Protein AF-A0A2R6ALT0-F1 (afdb_monomer)

InterPro domains:
  IPR002028 Tryptophan synthase, alpha chain [PF00290] (10-56)
  IPR002028 Tryptophan synthase, alpha c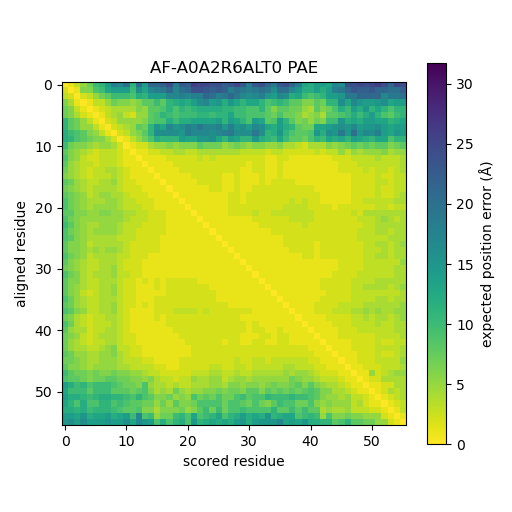hain [PTHR43406] (10-56)
  IPR011060 Ribulose-phosphate binding barrel [SSF51366] (6-56)
  IPR013785 Aldolase-type TIM barrel [G3DSA:3.20.20.70] (1-56)
  IPR018204 Tryptophan synthase, alpha chain, active site [PS00167] (42-55)

pLDDT: mean 90.03, std 11.11, range [52.72, 98.44]

Mean predicted aligned error: 4.9 Å

Sequence (56 aa):
MSARIFSGSNHPLIAYLMAGYPTLNRSLEAAEIVFKAGADALELGVPFSDPLADGP

Foldseek 3Di:
DDCVLVPDPDDAAEAEDEQQVPHNVVSVVVVVVVVVVPHSYYDYHYDDPCCPPDDD

Solvent-accessible surface area (backbone atoms only — not comparable to full-atom values): 3649 Å² total; per-residue (Å²): 135,74,68,70,71,68,69,56,97,62,83,70,43,70,44,78,47,54,58,44,46,95,36,60,70,53,25,52,52,48,56,54,48,44,47,77,73,62,37,73,44,77,47,72,41,77,84,63,96,74,59,85,88,58,83,133

Nearest PDB structures (foldseek):
  6wdu-assembly1_A  TM=8.847E-01  e=2.842E-04  Salmonella enterica subsp. enterica serovar Typhimurium str. LT2
  6xin-assembly1_A-2  TM=8.843E-01  e=2.842E-04  Salmonella enterica subsp. enterica serovar Typhimurium
  7k0b-assembly1_A  TM=8.893E-01  e=4.356E-04  Salmonella enterica subsp. enterica serovar Typhimurium str. LT2
  1k7x-assembly1_A  TM=8.832E-01  e=5.023E-04  Salmonella enterica subsp. enterica serovar Typhimurium
  8b06-assembly1_A  TM=8.895E-01  e=2.239E-03  Salmonella enterica subsp. enterica serovar Typhimurium

Secondary structure (DSSP, 8-state):
--GGGGSSSS---EEEEETTSS-HHHHHHHHHHHHHTT-SEEEEEPP-S--TTS--

Structure (mmCIF, N/CA/C/O backbone):
data_AF-A0A2R6ALT0-F1
#
_entry.id   AF-A0A2R6ALT0-F1
#
loop_
_atom_site.group_PDB
_atom_site.id
_atom_site.type_symbol
_atom_site.label_atom_id
_atom_site.label_alt_id
_atom_site.label_comp_id
_atom_site.label_asym_id
_atom_site.label_entity_id
_atom_site.label_seq_id
_atom_site.pdbx_PDB_ins_code
_atom_site.Cartn_x
_atom_site.Cartn_y
_atom_site.Cartn_z
_atom_site.occupancy
_atom_site.B_iso_or_equiv
_atom_site.auth_seq_id
_atom_site.auth_comp_id
_atom_site.auth_asym_id
_atom_site.auth_atom_id
_atom_site.pdbx_PDB_model_num
ATOM 1 N N . MET A 1 1 ? -2.988 15.134 2.843 1.00 53.06 1 MET A N 1
ATOM 2 C CA . MET A 1 1 ? -3.394 14.075 3.792 1.00 53.06 1 MET A CA 1
ATOM 3 C C . MET A 1 1 ? -4.548 14.625 4.626 1.00 53.06 1 MET A C 1
ATOM 5 O O . MET A 1 1 ? -4.365 15.644 5.278 1.00 53.06 1 MET A O 1
ATOM 9 N N . SER A 1 2 ? -5.764 14.087 4.493 1.00 52.72 2 SER A N 1
ATOM 10 C CA . SER A 1 2 ? -6.944 14.630 5.187 1.00 52.72 2 SER A CA 1
ATOM 11 C C . SER A 1 2 ? -7.000 14.072 6.608 1.00 52.72 2 SER A C 1
ATOM 13 O O . SER A 1 2 ? -7.164 12.869 6.779 1.00 52.72 2 SER A O 1
ATOM 15 N N . ALA A 1 3 ? -6.909 14.931 7.627 1.00 63.56 3 ALA A N 1
ATOM 16 C CA . ALA A 1 3 ? -7.014 14.534 9.037 1.00 63.56 3 ALA A CA 1
ATOM 17 C C . ALA A 1 3 ? -8.371 13.886 9.403 1.00 63.56 3 ALA A C 1
ATOM 19 O O . ALA A 1 3 ? -8.522 13.348 10.495 1.00 63.56 3 ALA A O 1
ATOM 20 N N . ARG A 1 4 ? -9.351 13.896 8.484 1.00 73.88 4 ARG A N 1
ATOM 21 C CA . ARG A 1 4 ? -10.680 13.290 8.662 1.00 73.88 4 ARG A CA 1
ATOM 22 C C . ARG A 1 4 ? -10.643 11.787 8.937 1.00 73.88 4 ARG A C 1
ATOM 24 O O . ARG A 1 4 ? -11.525 11.292 9.623 1.00 73.88 4 ARG A O 1
ATOM 31 N N . ILE A 1 5 ? -9.640 11.071 8.428 1.00 78.44 5 ILE A N 1
ATOM 32 C CA . ILE A 1 5 ? -9.527 9.618 8.640 1.00 78.44 5 ILE A CA 1
ATOM 33 C C . ILE A 1 5 ? -9.259 9.306 10.127 1.00 78.44 5 ILE A C 1
ATOM 35 O O . ILE A 1 5 ? -9.657 8.266 10.632 1.00 78.44 5 ILE A O 1
ATOM 39 N N . PHE A 1 6 ? -8.667 10.258 10.858 1.00 78.62 6 PHE A N 1
ATOM 40 C CA . PHE A 1 6 ? -8.325 10.133 12.277 1.00 78.62 6 PHE A CA 1
ATOM 41 C C . PHE A 1 6 ? -9.284 10.891 13.210 1.00 78.62 6 PHE A C 1
ATOM 43 O O . PHE A 1 6 ? -9.048 10.944 14.412 1.00 78.62 6 PHE A O 1
ATOM 50 N N . SER A 1 7 ? -10.343 11.524 12.687 1.00 77.06 7 SER A N 1
ATOM 51 C CA . SER A 1 7 ? -11.222 12.389 13.493 1.00 77.06 7 SER A CA 1
ATOM 52 C C . SER A 1 7 ? -12.369 11.655 14.198 1.00 77.06 7 SER A C 1
ATOM 54 O O . SER A 1 7 ? -13.142 12.291 14.909 1.00 77.06 7 SER A O 1
ATOM 56 N N . GLY A 1 8 ? -12.535 10.352 13.961 1.00 75.12 8 GLY A N 1
ATOM 57 C CA . GLY A 1 8 ? -13.549 9.518 14.615 1.00 75.12 8 GLY A CA 1
ATOM 58 C C . GLY A 1 8 ? -13.002 8.743 15.817 1.00 75.12 8 GLY A C 1
ATOM 59 O O . GLY A 1 8 ? -11.805 8.733 16.073 1.00 75.12 8 GLY A O 1
ATOM 60 N N . SER A 1 9 ? -13.880 8.034 16.531 1.00 70.44 9 SER A N 1
ATOM 61 C CA . SER A 1 9 ? -13.503 7.090 17.598 1.00 70.44 9 SER A CA 1
ATOM 62 C C . SER A 1 9 ? -12.996 5.736 17.076 1.00 70.44 9 SER A C 1
ATOM 64 O O . SER A 1 9 ? -12.773 4.826 17.870 1.00 70.44 9 SER A O 1
ATOM 66 N N . ASN A 1 10 ? -12.875 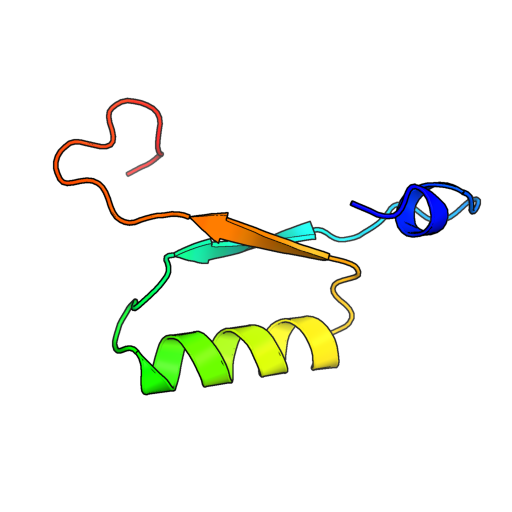5.575 15.755 1.00 79.44 10 ASN A N 1
ATOM 67 C CA . ASN A 1 10 ? -12.384 4.353 15.123 1.00 79.44 10 ASN A CA 1
ATOM 68 C C . ASN A 1 10 ? -10.856 4.371 15.028 1.00 79.44 10 ASN A C 1
ATOM 70 O O . ASN A 1 10 ? -10.253 5.410 14.766 1.00 79.44 10 ASN A O 1
ATOM 74 N N . HIS A 1 11 ? -10.245 3.198 15.185 1.00 88.06 11 HIS A N 1
ATOM 75 C CA . HIS A 1 11 ? -8.837 2.985 14.865 1.00 88.06 11 HIS A CA 1
ATOM 76 C C . HIS A 1 11 ? -8.713 2.717 13.360 1.00 88.06 11 HIS A C 1
ATOM 78 O O . HIS A 1 11 ? -9.264 1.713 12.906 1.00 88.06 11 HIS A O 1
ATOM 84 N N . PRO A 1 12 ? -8.040 3.583 12.584 1.00 92.00 12 PRO A N 1
ATOM 85 C CA . PRO A 1 12 ? -7.945 3.392 11.146 1.00 92.00 12 PRO A CA 1
ATOM 86 C C . PRO A 1 12 ? -7.017 2.228 10.800 1.00 92.00 12 PRO A C 1
ATOM 88 O O . PRO A 1 12 ? -5.939 2.080 11.383 1.00 92.00 12 PRO A O 1
ATOM 91 N N . LEU A 1 13 ? -7.418 1.435 9.812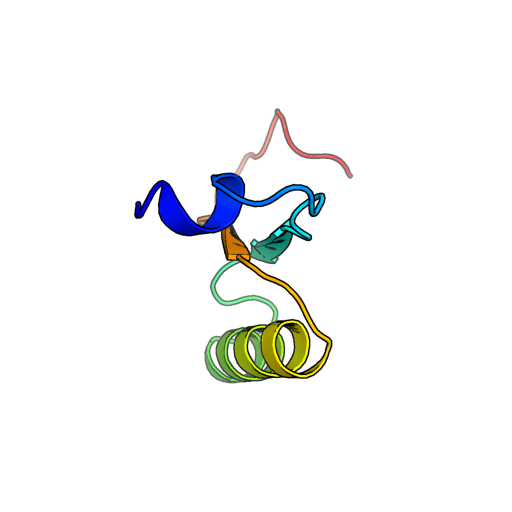 1.00 93.62 13 LEU A N 1
ATOM 92 C CA . LEU A 1 13 ? -6.594 0.399 9.209 1.00 93.62 13 LEU A CA 1
ATOM 93 C C . LEU A 1 13 ? -5.785 0.998 8.054 1.00 93.62 13 LEU A C 1
ATOM 95 O O . LEU A 1 13 ? -6.344 1.426 7.043 1.00 93.62 13 LEU A O 1
ATOM 99 N N . ILE A 1 14 ? -4.461 0.996 8.193 1.00 95.25 14 ILE A N 1
ATOM 100 C CA . ILE A 1 14 ? -3.536 1.457 7.155 1.00 95.25 14 ILE A CA 1
ATOM 101 C C . ILE A 1 14 ? -2.846 0.231 6.562 1.00 95.25 14 ILE A C 1
ATOM 103 O O . ILE A 1 14 ? -2.061 -0.431 7.238 1.00 95.25 14 ILE A O 1
ATOM 107 N N . ALA A 1 15 ? -3.168 -0.097 5.312 1.00 96.69 15 ALA A N 1
ATOM 108 C CA . ALA A 1 15 ? -2.479 -1.157 4.582 1.00 96.69 15 ALA A CA 1
ATOM 109 C C . ALA A 1 15 ? -1.166 -0.621 3.997 1.00 96.69 15 ALA A C 1
ATOM 111 O O . ALA A 1 15 ? -1.118 0.533 3.584 1.00 96.69 15 ALA A O 1
ATOM 112 N N . TYR A 1 16 ? -0.134 -1.459 3.908 1.00 96.12 16 TYR A N 1
ATOM 113 C CA . TYR A 1 16 ? 1.115 -1.144 3.210 1.00 96.12 16 TYR A CA 1
ATOM 114 C C . TYR A 1 16 ? 1.232 -1.976 1.930 1.00 96.12 16 TYR A C 1
ATOM 116 O O . TYR A 1 16 ? 1.006 -3.187 1.964 1.00 96.12 16 TYR A O 1
ATOM 124 N N . LEU A 1 17 ? 1.609 -1.345 0.814 1.00 97.31 17 LEU A N 1
ATOM 125 C CA . LEU A 1 17 ? 1.958 -2.020 -0.440 1.0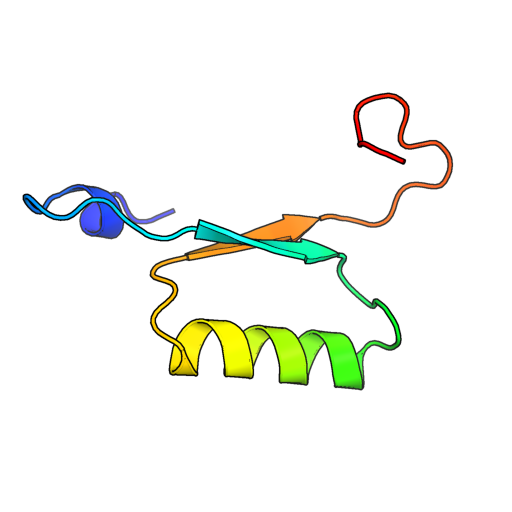0 97.31 17 LEU A CA 1
ATOM 126 C C . LEU A 1 17 ? 3.216 -1.398 -1.052 1.00 97.31 17 LEU A C 1
ATOM 128 O O . LEU A 1 17 ? 3.392 -0.183 -1.022 1.00 97.31 17 LEU A O 1
ATOM 132 N N . MET A 1 18 ? 4.050 -2.217 -1.695 1.00 96.88 18 MET A N 1
ATOM 133 C CA . MET A 1 18 ? 5.166 -1.729 -2.508 1.00 96.88 18 MET A CA 1
ATOM 134 C C . MET A 1 18 ? 4.678 -1.356 -3.914 1.00 96.88 18 MET A C 1
ATOM 136 O O . MET A 1 18 ? 4.070 -2.178 -4.612 1.00 96.88 18 MET A O 1
ATOM 140 N N . ALA A 1 19 ? 4.955 -0.129 -4.356 1.00 97.06 19 ALA A N 1
ATOM 141 C CA . ALA A 1 19 ? 4.556 0.333 -5.679 1.00 97.06 19 ALA A CA 1
ATOM 142 C C . ALA A 1 19 ? 5.205 -0.513 -6.782 1.00 97.06 19 ALA A C 1
ATOM 144 O O . ALA A 1 19 ? 6.416 -0.727 -6.806 1.00 97.06 19 ALA A O 1
ATOM 145 N N . GLY A 1 20 ? 4.389 -0.976 -7.728 1.00 97.00 20 GLY A N 1
ATOM 146 C CA . GLY A 1 20 ? 4.862 -1.721 -8.894 1.00 97.00 20 GLY A CA 1
ATOM 147 C C . GLY A 1 20 ? 5.149 -3.204 -8.649 1.00 97.00 20 GLY A C 1
ATOM 148 O O . GLY A 1 20 ? 5.431 -3.908 -9.617 1.00 97.00 20 GLY A O 1
ATOM 149 N N . TYR A 1 21 ? 5.026 -3.707 -7.415 1.00 96.06 21 TYR A N 1
ATOM 150 C CA . TYR A 1 21 ? 5.199 -5.129 -7.113 1.00 96.06 21 TYR A CA 1
ATOM 151 C C . TYR A 1 21 ? 3.871 -5.911 -7.203 1.00 96.06 21 TYR A C 1
ATOM 153 O O . TYR A 1 21 ? 2.839 -5.420 -6.745 1.00 96.06 21 TYR A O 1
ATOM 161 N N . PRO A 1 22 ? 3.856 -7.143 -7.754 1.00 96.31 22 PRO A N 1
ATOM 162 C 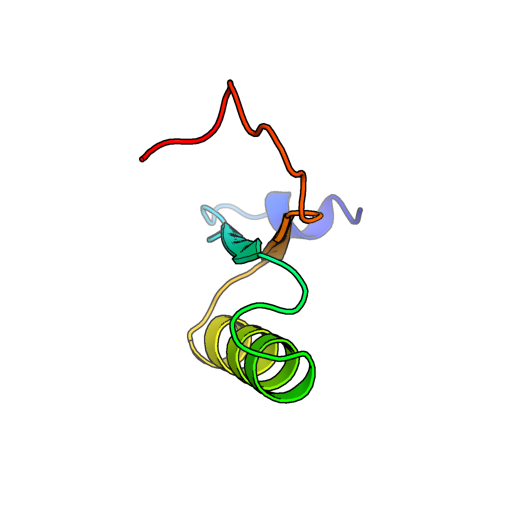CA . PRO A 1 22 ? 4.910 -7.754 -8.572 1.00 96.31 22 PRO A CA 1
ATOM 163 C C . PRO A 1 22 ? 4.967 -7.175 -9.998 1.00 96.31 22 PRO A C 1
ATOM 165 O O . PRO A 1 22 ? 5.946 -7.366 -10.709 1.00 96.31 22 PRO A O 1
ATOM 168 N N . THR A 1 23 ? 3.907 -6.490 -10.433 1.00 97.81 23 THR A N 1
ATOM 169 C CA . THR A 1 23 ? 3.865 -5.694 -11.669 1.00 97.81 23 THR A CA 1
ATOM 170 C C . THR A 1 23 ? 3.019 -4.450 -11.421 1.00 97.81 23 THR A C 1
ATOM 172 O O . THR A 1 23 ? 2.204 -4.441 -10.497 1.00 97.81 23 THR A O 1
ATOM 175 N N . LEU A 1 24 ? 3.129 -3.433 -12.281 1.00 97.06 24 LEU A N 1
ATOM 176 C CA . LEU A 1 24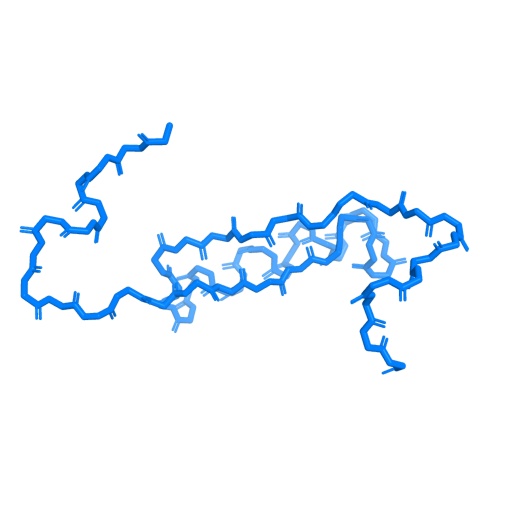 ? 2.310 -2.221 -12.169 1.00 97.06 24 LEU A CA 1
ATOM 177 C C . LEU A 1 24 ? 0.805 -2.534 -12.115 1.00 97.06 24 LEU A C 1
ATOM 179 O O . LEU A 1 24 ? 0.110 -2.054 -11.226 1.00 97.06 24 LEU A O 1
ATOM 183 N N . ASN A 1 25 ? 0.315 -3.405 -13.002 1.00 98.31 25 ASN A N 1
ATOM 184 C CA . ASN A 1 25 ? -1.105 -3.765 -13.043 1.00 98.31 25 ASN A CA 1
ATOM 185 C C . ASN A 1 25 ? -1.555 -4.503 -11.776 1.00 98.31 25 ASN A C 1
ATOM 187 O O . ASN A 1 25 ? -2.622 -4.215 -11.244 1.00 98.31 25 ASN A O 1
ATOM 191 N N . ARG A 1 26 ? -0.735 -5.432 -11.265 1.00 98.12 26 ARG A N 1
ATOM 192 C CA . ARG A 1 26 ? -1.063 -6.170 -10.034 1.00 98.12 26 ARG A CA 1
ATOM 193 C C . ARG A 1 26 ? -0.977 -5.292 -8.787 1.00 98.12 26 ARG A C 1
ATOM 195 O O . ARG A 1 26 ? -1.764 -5.487 -7.871 1.00 98.12 26 ARG A O 1
ATOM 202 N N . SER A 1 27 ? -0.077 -4.310 -8.770 1.00 97.69 27 SER A N 1
ATOM 203 C CA . SER A 1 27 ? 0.022 -3.320 -7.693 1.00 97.69 27 SER A CA 1
ATOM 204 C C . SER A 1 27 ? -1.249 -2.461 -7.608 1.00 97.69 27 SER A C 1
ATOM 206 O O . SER A 1 27 ? -1.777 -2.254 -6.517 1.00 97.69 27 SER A O 1
ATOM 208 N N . LEU A 1 28 ? -1.801 -2.043 -8.754 1.00 97.94 28 LEU A N 1
ATOM 209 C CA . LEU A 1 28 ? -3.076 -1.317 -8.815 1.00 97.94 28 LEU A CA 1
ATOM 210 C C . LEU A 1 28 ? -4.259 -2.181 -8.358 1.00 97.94 28 LEU A C 1
ATOM 212 O O . LEU A 1 28 ? -5.069 -1.738 -7.547 1.00 97.94 28 LEU A O 1
ATOM 216 N N . GLU A 1 29 ? -4.334 -3.428 -8.826 1.00 98.44 29 GLU A N 1
ATOM 217 C CA . GLU A 1 29 ? -5.373 -4.374 -8.403 1.00 98.44 29 GLU A CA 1
ATOM 218 C C . GLU A 1 29 ? -5.314 -4.638 -6.889 1.00 98.44 29 GLU A C 1
ATOM 220 O O . GLU A 1 29 ? -6.343 -4.622 -6.215 1.00 98.44 29 GLU A O 1
ATOM 225 N N . ALA A 1 30 ? -4.112 -4.812 -6.332 1.00 98.19 30 ALA A N 1
ATOM 226 C CA . ALA A 1 30 ? -3.914 -4.980 -4.897 1.00 98.19 30 ALA A CA 1
ATOM 227 C C . ALA A 1 30 ? -4.384 -3.749 -4.107 1.00 98.19 30 ALA A C 1
ATOM 229 O O . ALA A 1 30 ? -5.075 -3.909 -3.101 1.00 98.19 30 ALA A O 1
ATOM 230 N N . ALA A 1 31 ? -4.074 -2.536 -4.582 1.00 97.88 31 ALA A N 1
ATOM 231 C CA . ALA A 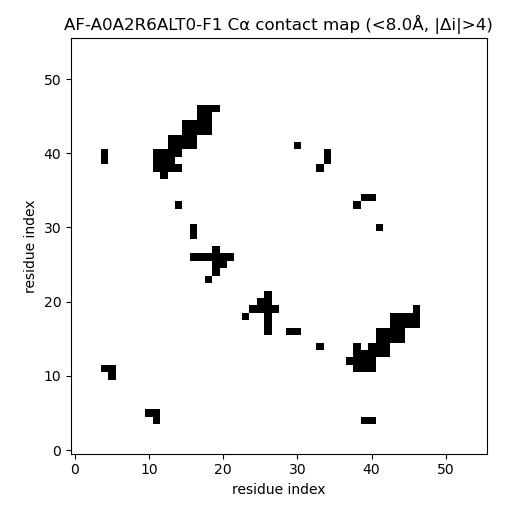1 31 ? -4.548 -1.296 -3.968 1.00 97.88 31 ALA A CA 1
ATOM 232 C C . ALA A 1 31 ? -6.086 -1.233 -3.929 1.00 97.88 31 ALA A C 1
ATOM 234 O O . ALA A 1 31 ? -6.669 -0.902 -2.899 1.00 97.88 31 ALA A O 1
ATOM 235 N N . GLU A 1 32 ? -6.768 -1.617 -5.011 1.00 98.06 32 GLU A N 1
ATOM 236 C CA . GLU A 1 32 ? -8.232 -1.691 -5.006 1.00 98.06 32 GLU A CA 1
ATOM 237 C C . GLU A 1 32 ? -8.776 -2.737 -4.028 1.00 98.06 32 GLU A C 1
ATOM 239 O O . GLU A 1 32 ? -9.786 -2.498 -3.363 1.00 98.06 32 GLU A O 1
ATOM 244 N N . ILE A 1 33 ? -8.139 -3.909 -3.957 1.00 98.12 33 ILE A N 1
ATOM 245 C CA . ILE A 1 33 ? -8.568 -5.006 -3.085 1.00 98.12 33 ILE A CA 1
ATOM 246 C C . ILE A 1 33 ? -8.478 -4.595 -1.616 1.00 98.12 33 ILE A C 1
ATOM 248 O O . ILE A 1 33 ? -9.429 -4.838 -0.876 1.00 98.12 33 ILE A O 1
ATOM 252 N N . VAL A 1 34 ? -7.390 -3.946 -1.187 1.00 97.56 34 VAL A N 1
ATOM 253 C CA . VAL A 1 34 ? -7.241 -3.550 0.225 1.00 97.56 34 VAL A CA 1
ATOM 254 C C . VAL A 1 34 ? -8.291 -2.523 0.650 1.00 97.56 34 VAL A C 1
ATOM 256 O O . VAL A 1 34 ? -8.845 -2.643 1.741 1.00 97.56 34 VAL A O 1
ATOM 259 N N . PHE A 1 35 ? -8.661 -1.580 -0.223 1.00 96.94 35 PHE A N 1
ATOM 260 C CA . PHE A 1 35 ? -9.769 -0.660 0.056 1.00 96.94 35 PHE A CA 1
ATOM 261 C C . PHE A 1 35 ? -11.122 -1.380 0.097 1.00 96.94 35 PHE A C 1
ATOM 263 O O . PHE A 1 35 ? -11.914 -1.141 1.005 1.00 96.94 35 PHE A O 1
ATOM 270 N N . LYS A 1 36 ? -11.383 -2.316 -0.830 1.00 97.94 36 LYS A N 1
ATOM 271 C CA . LYS A 1 36 ? -12.600 -3.156 -0.801 1.00 97.94 36 LYS A CA 1
ATOM 272 C C . LYS A 1 36 ? -12.673 -4.029 0.460 1.00 97.94 36 LYS A C 1
ATOM 274 O O . LYS A 1 36 ? -13.770 -4.332 0.918 1.00 97.94 36 LYS A O 1
ATOM 279 N N . ALA A 1 37 ? -11.526 -4.407 1.023 1.00 97.00 37 ALA A N 1
ATOM 280 C CA . ALA A 1 37 ? -11.413 -5.164 2.267 1.00 97.00 37 ALA A CA 1
ATOM 281 C C . ALA A 1 37 ? -11.549 -4.303 3.539 1.00 97.00 37 ALA A C 1
ATOM 283 O O . ALA A 1 37 ? -11.578 -4.858 4.635 1.00 97.00 37 ALA A O 1
ATOM 284 N N . GLY A 1 38 ? -11.664 -2.976 3.407 1.00 94.56 38 GLY A N 1
ATOM 285 C CA . GLY A 1 38 ? -11.917 -2.067 4.525 1.00 94.56 38 GLY A CA 1
ATOM 286 C C . GLY A 1 38 ? -10.693 -1.324 5.061 1.00 94.56 38 GLY A C 1
ATOM 287 O O . GLY A 1 38 ? -10.761 -0.813 6.173 1.00 94.56 38 GLY A O 1
ATOM 288 N N . ALA A 1 39 ? -9.586 -1.244 4.314 1.00 95.38 39 ALA A N 1
ATOM 289 C CA . ALA A 1 39 ? -8.523 -0.298 4.653 1.00 95.38 39 ALA A CA 1
ATOM 290 C C . ALA A 1 39 ? -9.035 1.150 4.552 1.00 95.38 39 ALA A C 1
ATOM 292 O O . ALA A 1 39 ? -9.678 1.527 3.572 1.00 95.38 39 ALA A O 1
ATOM 293 N N . ASP A 1 40 ? -8.706 1.973 5.543 1.00 94.44 40 ASP A N 1
ATOM 294 C CA . ASP A 1 40 ? -9.037 3.400 5.571 1.00 94.44 40 ASP A CA 1
ATOM 295 C C . ASP A 1 40 ? -8.007 4.237 4.801 1.00 94.44 40 ASP A C 1
ATOM 297 O O . ASP A 1 40 ? -8.314 5.306 4.265 1.00 94.44 40 ASP A O 1
ATOM 301 N N . ALA A 1 41 ? -6.764 3.753 4.748 1.00 94.25 41 ALA A N 1
ATOM 302 C CA . ALA A 1 41 ? -5.671 4.372 4.019 1.00 94.25 41 ALA A CA 1
ATOM 3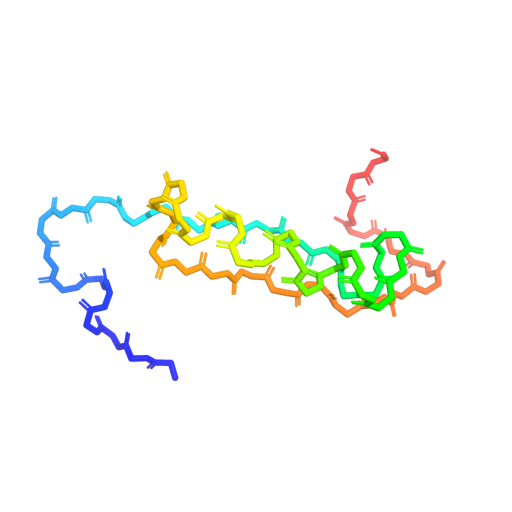03 C C . ALA A 1 41 ? -4.702 3.323 3.463 1.00 94.25 41 ALA A C 1
ATOM 305 O O . ALA A 1 41 ? -4.628 2.188 3.936 1.00 94.25 41 ALA A O 1
ATOM 306 N N . LEU A 1 42 ? -3.931 3.751 2.465 1.00 95.88 42 LEU A N 1
ATOM 307 C CA . LEU A 1 42 ? -2.849 2.981 1.872 1.00 95.88 42 LEU A CA 1
ATOM 308 C C . LEU A 1 42 ? -1.537 3.744 2.047 1.00 95.88 42 LEU A C 1
ATOM 310 O O . LEU A 1 42 ? -1.404 4.879 1.584 1.00 95.88 42 LEU A O 1
ATOM 314 N N . GLU A 1 43 ? -0.575 3.103 2.692 1.00 96.56 43 GLU A N 1
ATOM 315 C CA . GLU A 1 43 ? 0.827 3.481 2.675 1.00 96.56 43 GLU A CA 1
ATOM 316 C C . GLU A 1 43 ? 1.495 2.819 1.467 1.00 96.56 43 GLU A C 1
ATOM 318 O O . GLU A 1 43 ? 1.475 1.597 1.311 1.00 96.56 43 GLU A O 1
ATOM 323 N N . LEU A 1 44 ? 2.043 3.639 0.571 1.00 96.06 44 LEU A N 1
ATOM 324 C CA . LEU A 1 44 ? 2.660 3.165 -0.659 1.00 96.06 44 LEU A CA 1
ATOM 325 C C . LEU A 1 44 ? 4.180 3.307 -0.561 1.00 96.06 44 LEU A C 1
ATOM 327 O O . LEU A 1 44 ? 4.704 4.421 -0.583 1.00 96.06 44 LEU A O 1
ATOM 331 N N . 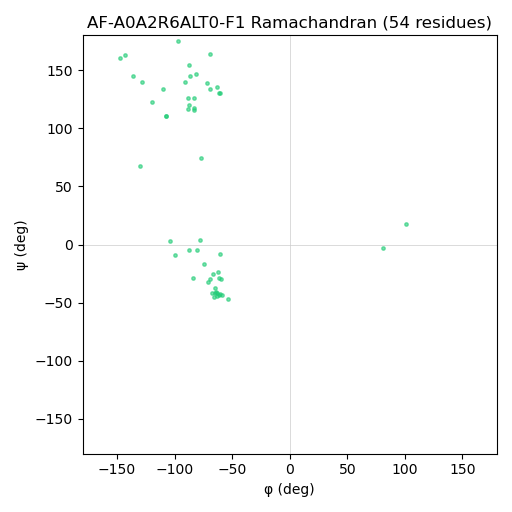GLY A 1 45 ? 4.875 2.175 -0.483 1.00 95.62 45 GLY A N 1
ATOM 332 C CA . GLY A 1 45 ? 6.329 2.115 -0.541 1.00 95.62 45 GLY A CA 1
ATOM 333 C C . GLY A 1 45 ? 6.838 2.472 -1.936 1.00 95.62 45 GLY A C 1
ATOM 334 O O . GLY A 1 45 ? 6.323 1.978 -2.942 1.00 95.62 45 GLY A O 1
ATOM 335 N N . VAL A 1 46 ? 7.859 3.326 -2.000 1.00 95.38 46 VAL A N 1
ATOM 336 C CA . VAL A 1 46 ? 8.612 3.571 -3.235 1.00 95.38 46 VAL A CA 1
ATOM 337 C C . VAL A 1 46 ? 9.748 2.549 -3.291 1.00 95.38 46 VAL A C 1
ATOM 339 O O . VAL A 1 46 ? 10.516 2.479 -2.332 1.00 95.38 46 VAL A O 1
ATOM 342 N N . PRO A 1 47 ? 9.883 1.764 -4.375 1.00 93.31 47 PRO A N 1
ATOM 343 C CA . PRO A 1 47 ? 10.917 0.743 -4.459 1.00 93.31 47 PRO A CA 1
ATOM 344 C C . PRO A 1 47 ? 12.309 1.366 -4.350 1.00 93.31 47 PRO A C 1
ATOM 346 O O . PRO A 1 47 ? 12.640 2.318 -5.061 1.00 93.31 47 PRO A O 1
ATOM 349 N N . PHE A 1 48 ? 13.123 0.793 -3.470 1.00 93.50 48 PHE A N 1
ATOM 350 C CA . PHE A 1 48 ? 14.501 1.188 -3.223 1.00 93.50 48 PHE A CA 1
ATOM 351 C C . PHE A 1 48 ? 15.404 -0.046 -3.311 1.00 93.50 48 PHE A C 1
ATOM 353 O O . PHE A 1 48 ? 15.005 -1.128 -2.887 1.00 93.50 48 PHE A O 1
ATOM 360 N N . SER A 1 49 ? 16.593 0.094 -3.906 1.00 91.62 49 SER A N 1
ATOM 361 C CA . SER A 1 49 ? 17.499 -1.040 -4.155 1.00 91.62 49 SER A CA 1
ATOM 362 C C . SER A 1 49 ? 18.096 -1.621 -2.878 1.00 91.62 49 SER A C 1
ATOM 364 O O . SER A 1 49 ? 18.371 -2.816 -2.832 1.00 91.62 49 SER A O 1
ATOM 366 N N . ASP A 1 50 ? 18.268 -0.785 -1.852 1.00 90.75 50 ASP A N 1
ATOM 367 C CA . ASP A 1 50 ? 18.974 -1.128 -0.618 1.00 90.75 50 ASP A CA 1
ATOM 368 C C . ASP A 1 50 ? 18.139 -0.752 0.622 1.00 90.75 50 ASP A C 1
ATOM 370 O O . ASP A 1 50 ? 18.494 0.171 1.362 1.00 90.75 50 ASP A O 1
ATOM 374 N N . PRO A 1 51 ? 16.996 -1.418 0.866 1.00 85.88 51 PRO A N 1
ATOM 375 C CA . PRO A 1 51 ? 16.058 -1.044 1.921 1.00 85.88 51 PRO A CA 1
ATOM 376 C C . PRO A 1 51 ? 16.544 -1.487 3.312 1.00 85.88 51 PRO A C 1
ATOM 378 O O . PRO A 1 51 ? 16.041 -2.431 3.909 1.00 85.88 51 PRO A O 1
ATOM 381 N N . LEU A 1 52 ? 17.541 -0.783 3.853 1.00 88.75 52 LEU A N 1
ATOM 382 C CA . LEU A 1 52 ? 18.196 -1.119 5.128 1.00 88.75 52 LEU A CA 1
ATOM 383 C C . LEU A 1 52 ? 17.266 -1.090 6.352 1.00 88.75 52 LEU A C 1
ATOM 385 O O . LEU A 1 52 ? 17.589 -1.691 7.374 1.00 88.75 52 LEU A O 1
ATOM 389 N N . ALA A 1 53 ? 16.168 -0.337 6.272 1.00 89.50 53 ALA A N 1
ATOM 390 C CA . ALA A 1 53 ? 15.213 -0.160 7.363 1.00 89.50 53 ALA A CA 1
ATOM 391 C C . ALA A 1 53 ? 13.964 -1.048 7.233 1.00 89.50 53 ALA A C 1
ATOM 393 O O . ALA A 1 53 ? 13.181 -1.108 8.182 1.00 89.50 53 ALA A O 1
ATOM 394 N N . ASP A 1 54 ? 13.780 -1.724 6.095 1.00 85.44 54 ASP A N 1
ATOM 395 C CA . ASP A 1 54 ? 12.652 -2.630 5.888 1.00 85.44 54 ASP A CA 1
ATOM 396 C C . ASP A 1 54 ? 12.997 -4.045 6.389 1.00 85.44 54 ASP A C 1
ATOM 398 O O . ASP A 1 54 ? 14.164 -4.432 6.492 1.00 85.44 54 ASP A O 1
ATOM 402 N N . GLY A 1 55 ? 11.969 -4.819 6.749 1.00 80.38 55 GLY A N 1
ATOM 403 C CA . GLY A 1 55 ? 12.128 -6.219 7.153 1.00 80.38 55 GLY A CA 1
ATOM 404 C C . GLY A 1 55 ? 12.540 -7.141 5.989 1.00 80.38 55 GLY A C 1
ATOM 405 O O . GLY A 1 55 ? 12.417 -6.744 4.830 1.00 80.38 55 GLY A O 1
ATOM 406 N N . PRO A 1 56 ? 13.025 -8.362 6.289 1.00 72.44 56 PRO A N 1
ATOM 407 C CA . PRO A 1 56 ? 13.371 -9.363 5.277 1.00 72.44 56 PRO A CA 1
ATOM 408 C C . PRO A 1 56 ? 12.150 -9.983 4.583 1.00 72.44 56 PRO A C 1
ATOM 410 O O . PRO A 1 56 ? 11.069 -10.062 5.215 1.00 72.44 56 PRO A O 1
#

Organism: NCBI:txid1978157

Radius of gyration: 13.24 Å; Cα contacts (8 Å, |Δi|>4): 56; chains: 1; bounding box: 32×24×31 Å